Protein AF-A0AAV0ZDC7-F1 (afdb_monomer_lite)

pLDDT: mean 76.55, std 22.13, range [32.78, 96.44]

Organism: 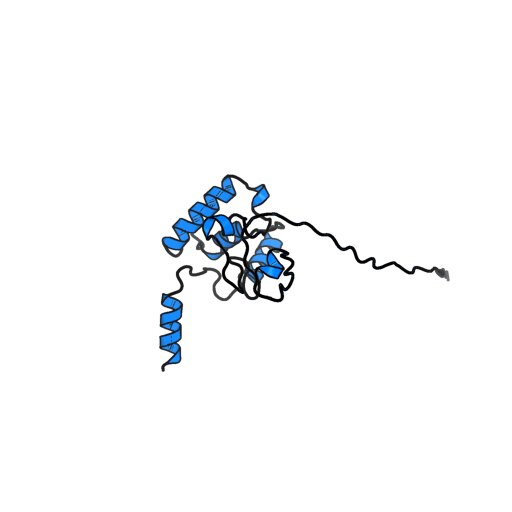Vicia faba (NCBI:txid3906)

Secondary structure (DSSP, 8-state):
-HHHHHHHHHHHT-SS--SSTTS-HHHHHHHHHHHHSS---HHHHHHHHHB-TTS-BSSHHHHHHHHHHHHHHHH-SGGGS---TTSHHHHHH-SPBTTB-TTS-SS--HHHHTT------------------------------------------

Structure (mmCIF, N/CA/C/O backbone):
data_AF-A0AAV0ZDC7-F1
#
_entry.id   AF-A0AAV0ZDC7-F1
#
loop_
_atom_site.group_PDB
_atom_site.id
_atom_site.type_symbol
_atom_site.label_atom_id
_atom_site.label_alt_id
_atom_site.label_comp_id
_atom_site.label_asym_id
_atom_site.label_entity_id
_atom_site.label_seq_id
_atom_site.pdbx_PDB_ins_code
_atom_site.Cartn_x
_atom_site.Cartn_y
_atom_site.Cartn_z
_atom_site.occupancy
_atom_site.B_iso_or_equiv
_atom_site.auth_seq_id
_atom_site.auth_comp_id
_atom_site.auth_asym_id
_atom_site.auth_atom_id
_atom_site.pdbx_PDB_model_num
ATOM 1 N N . MET A 1 1 ? -10.002 -2.080 -29.843 1.00 62.56 1 MET A N 1
ATOM 2 C CA . MET A 1 1 ? -10.959 -1.263 -29.054 1.00 62.56 1 MET A CA 1
ATOM 3 C C . MET A 1 1 ? -11.396 -1.914 -27.735 1.00 62.56 1 MET A C 1
ATOM 5 O O . MET A 1 1 ? -11.655 -1.186 -26.785 1.00 62.56 1 MET A O 1
ATOM 9 N N . ASP A 1 2 ? -11.456 -3.248 -27.630 1.00 87.06 2 ASP A N 1
ATOM 10 C CA . ASP A 1 2 ? -12.049 -3.935 -26.466 1.00 87.06 2 ASP A CA 1
ATOM 11 C C . ASP A 1 2 ? -11.124 -4.020 -25.223 1.00 87.06 2 ASP A C 1
ATOM 13 O O . ASP A 1 2 ? -11.568 -3.909 -24.081 1.00 87.06 2 ASP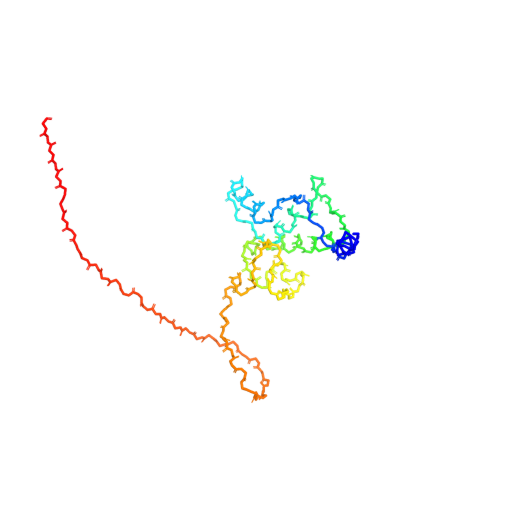 A O 1
ATOM 17 N N . LEU A 1 3 ? -9.802 -4.111 -25.425 1.00 91.38 3 LEU A N 1
ATOM 18 C CA . LEU A 1 3 ? -8.826 -4.217 -24.328 1.00 91.38 3 LEU A CA 1
ATOM 19 C C . LEU A 1 3 ? -8.695 -2.924 -23.502 1.00 91.38 3 LEU A C 1
ATOM 21 O O . LEU A 1 3 ? -8.605 -2.975 -22.277 1.00 91.38 3 LEU A O 1
ATOM 25 N N . CYS A 1 4 ? -8.738 -1.753 -24.146 1.00 92.62 4 CYS A N 1
ATOM 26 C CA . CYS A 1 4 ? -8.632 -0.463 -23.455 1.00 92.62 4 CYS A CA 1
ATOM 27 C C . CYS A 1 4 ? -9.798 -0.235 -22.483 1.00 92.62 4 CYS A C 1
ATOM 29 O O . CYS A 1 4 ? -9.584 0.219 -21.358 1.00 92.62 4 CYS A O 1
ATOM 31 N N . LYS A 1 5 ? -11.018 -0.605 -22.896 1.00 94.69 5 LYS A N 1
ATOM 32 C CA . LYS A 1 5 ? -12.226 -0.517 -22.063 1.00 94.69 5 LYS A CA 1
ATOM 33 C C . LYS A 1 5 ? -12.150 -1.477 -20.876 1.00 94.69 5 LYS A C 1
ATOM 35 O O . LYS A 1 5 ? -12.377 -1.055 -19.745 1.00 94.69 5 LYS A O 1
ATOM 40 N N . LYS A 1 6 ? -11.733 -2.729 -21.107 1.00 94.31 6 LYS A N 1
ATOM 41 C CA . LYS A 1 6 ? -11.502 -3.716 -20.036 1.00 94.31 6 LYS A CA 1
ATOM 42 C C . LYS A 1 6 ? -10.474 -3.212 -19.016 1.00 94.31 6 LYS A C 1
ATOM 44 O O . LYS A 1 6 ? -10.745 -3.220 -17.818 1.00 94.31 6 LYS A O 1
ATOM 49 N N . ASN A 1 7 ? -9.343 -2.672 -19.473 1.00 92.62 7 ASN A N 1
ATOM 50 C CA . ASN A 1 7 ? -8.319 -2.107 -18.587 1.00 92.62 7 ASN A CA 1
ATOM 51 C C . ASN A 1 7 ? -8.824 -0.885 -17.807 1.00 92.62 7 ASN A C 1
ATOM 53 O O . ASN A 1 7 ? -8.443 -0.684 -16.656 1.00 92.62 7 ASN A O 1
ATOM 57 N N . GLN A 1 8 ? -9.685 -0.058 -18.403 1.00 92.38 8 GLN A N 1
ATOM 58 C CA . GLN A 1 8 ? -10.333 1.048 -17.696 1.00 92.38 8 GLN A CA 1
ATOM 59 C C . GLN A 1 8 ? -11.277 0.536 -16.601 1.00 92.38 8 GLN A C 1
ATOM 61 O O . GLN A 1 8 ? -11.180 0.984 -15.464 1.00 92.38 8 GLN A O 1
ATOM 66 N N . GLN A 1 9 ? -12.114 -0.459 -16.900 1.00 94.19 9 GLN A N 1
ATOM 67 C CA . GLN A 1 9 ? -13.000 -1.080 -15.911 1.00 94.19 9 GLN A CA 1
ATOM 68 C C . GLN A 1 9 ? -12.222 -1.740 -14.762 1.00 94.19 9 GLN A C 1
ATOM 70 O O . GLN A 1 9 ? -12.619 -1.612 -13.608 1.00 94.19 9 GLN A O 1
ATOM 75 N N . ILE A 1 10 ? -11.102 -2.412 -15.051 1.00 91.50 10 ILE A N 1
ATOM 76 C CA . ILE A 1 10 ? -10.229 -3.003 -14.023 1.00 91.50 10 ILE A CA 1
ATOM 77 C C . ILE A 1 10 ? -9.607 -1.909 -13.150 1.00 91.50 10 ILE A C 1
ATOM 79 O O . ILE A 1 10 ? -9.636 -2.025 -11.926 1.00 91.50 10 ILE A O 1
ATOM 83 N N . ARG A 1 11 ? -9.105 -0.823 -13.755 1.00 87.88 11 ARG A N 1
ATOM 84 C CA . ARG A 1 11 ? -8.570 0.328 -13.007 1.00 87.88 11 ARG A CA 1
ATOM 85 C C . ARG A 1 11 ? -9.625 0.969 -12.110 1.00 87.88 11 ARG A C 1
ATOM 87 O O . ARG A 1 11 ? -9.323 1.267 -10.964 1.00 87.88 11 ARG A O 1
ATOM 94 N N . ASN A 1 12 ? -10.866 1.093 -12.575 1.00 88.88 12 ASN A N 1
ATOM 95 C CA . ASN A 1 12 ? -11.962 1.641 -11.769 1.00 88.88 12 ASN A CA 1
ATOM 96 C C . ASN A 1 12 ? -12.305 0.766 -10.549 1.00 88.88 12 ASN A C 1
ATOM 98 O O . ASN A 1 12 ? -12.833 1.269 -9.563 1.00 88.88 12 ASN A O 1
ATOM 102 N N . LYS A 1 13 ? -11.992 -0.537 -10.591 1.00 90.00 13 LYS A N 1
ATOM 103 C CA . LYS A 1 13 ? -12.149 -1.457 -9.450 1.00 90.00 13 LYS A CA 1
ATOM 104 C C . LYS A 1 13 ? -10.977 -1.392 -8.466 1.00 90.00 13 LYS A C 1
ATOM 106 O O . LYS A 1 13 ? -11.054 -1.988 -7.391 1.00 90.00 13 LYS A O 1
ATOM 111 N N . GLN A 1 14 ? -9.884 -0.705 -8.805 1.00 86.81 14 GLN A N 1
ATOM 112 C CA . GLN A 1 14 ? -8.740 -0.564 -7.915 1.00 86.81 14 GLN A CA 1
ATOM 113 C C . GLN A 1 14 ? -9.066 0.439 -6.803 1.00 86.81 14 GLN A C 1
ATOM 115 O O . GLN A 1 14 ? -8.981 1.648 -6.976 1.00 86.81 14 GLN A O 1
ATOM 120 N N . VAL A 1 15 ? -9.422 -0.092 -5.633 1.00 87.69 15 VAL A N 1
ATOM 121 C CA . VAL A 1 15 ? -9.809 0.710 -4.461 1.00 87.69 15 VAL A CA 1
ATOM 122 C C . VAL A 1 15 ? -8.630 1.489 -3.872 1.00 87.69 15 VAL A C 1
ATOM 124 O O . VAL A 1 15 ? -8.812 2.587 -3.359 1.00 87.69 15 VAL A O 1
ATOM 127 N N . PHE A 1 16 ? -7.418 0.939 -3.949 1.00 87.31 16 PHE A N 1
ATOM 128 C CA . PHE A 1 16 ? -6.215 1.536 -3.370 1.00 87.31 16 PHE A CA 1
ATOM 129 C C . PHE A 1 16 ? -5.217 1.861 -4.482 1.00 87.31 16 PHE A C 1
ATOM 131 O O . PHE A 1 16 ? -4.489 0.990 -4.972 1.00 87.31 16 PHE A O 1
ATOM 138 N N . SER A 1 17 ? -5.237 3.113 -4.928 1.00 85.81 17 SER A N 1
ATOM 139 C CA . SER A 1 17 ? -4.289 3.634 -5.914 1.00 85.81 17 SER A CA 1
ATOM 140 C C . SER A 1 17 ? -2.980 4.015 -5.230 1.00 85.81 17 SER A C 1
ATOM 142 O O . SER A 1 17 ? -2.997 4.653 -4.179 1.00 85.81 17 SER A O 1
ATOM 144 N N . HIS A 1 18 ? -1.846 3.651 -5.829 1.00 88.00 18 HIS A N 1
ATOM 145 C CA . HIS A 1 18 ? -0.526 4.019 -5.317 1.00 88.00 18 HIS A CA 1
ATOM 146 C C . HIS A 1 18 ? -0.035 5.345 -5.919 1.00 88.00 18 HIS A C 1
ATOM 148 O O . HIS A 1 18 ? -0.354 5.680 -7.060 1.00 88.00 18 HIS A O 1
ATOM 154 N N . THR A 1 19 ? 0.793 6.082 -5.178 1.00 91.06 19 THR A N 1
ATOM 155 C CA . THR A 1 19 ? 1.356 7.392 -5.560 1.00 91.06 19 THR A CA 1
ATOM 156 C C . THR A 1 19 ? 2.797 7.313 -6.073 1.00 91.06 19 THR A C 1
ATOM 158 O O . THR A 1 19 ? 3.350 8.315 -6.519 1.00 91.06 19 THR A O 1
ATOM 161 N N . CYS A 1 20 ? 3.416 6.126 -6.090 1.00 89.38 20 CYS A N 1
ATOM 162 C CA . CYS A 1 20 ? 4.806 5.923 -6.538 1.00 89.38 20 CYS A CA 1
ATOM 163 C C . CYS A 1 20 ? 5.030 6.038 -8.065 1.00 89.38 20 CYS A C 1
ATOM 165 O O . CYS A 1 20 ? 6.131 5.761 -8.549 1.00 89.38 20 CYS A O 1
ATOM 167 N N . GLY A 1 21 ? 4.008 6.411 -8.842 1.00 88.94 21 GLY A N 1
ATOM 168 C CA . GLY A 1 21 ? 4.088 6.495 -10.301 1.00 88.94 21 GLY A CA 1
ATOM 169 C C . GLY A 1 21 ? 4.408 5.142 -10.945 1.00 88.94 21 GLY A C 1
ATOM 170 O O . GLY A 1 21 ? 3.823 4.120 -10.586 1.00 88.94 21 GLY A O 1
ATOM 171 N N . ALA A 1 22 ? 5.350 5.130 -11.890 1.00 89.25 22 ALA A N 1
ATOM 172 C CA . ALA A 1 22 ? 5.800 3.913 -12.574 1.00 89.25 22 ALA A CA 1
ATOM 173 C C . ALA A 1 22 ? 6.792 3.063 -11.752 1.00 89.25 22 ALA A C 1
ATOM 175 O O . ALA A 1 22 ? 7.171 1.972 -12.178 1.00 89.25 22 ALA A O 1
ATOM 176 N N . LYS A 1 23 ? 7.241 3.539 -10.581 1.00 91.69 23 LYS A N 1
ATOM 177 C CA . LYS A 1 23 ? 8.181 2.786 -9.740 1.00 91.69 23 LYS A CA 1
ATOM 178 C C . LYS A 1 23 ? 7.456 1.687 -8.964 1.00 91.69 23 LYS A C 1
ATOM 180 O O . LYS A 1 23 ? 6.395 1.909 -8.383 1.00 91.69 23 LYS A O 1
ATOM 185 N N . SER A 1 24 ? 8.076 0.511 -8.885 1.00 91.00 24 SER A N 1
ATOM 186 C CA . SER A 1 24 ? 7.595 -0.573 -8.026 1.00 91.00 24 SER A CA 1
ATOM 187 C C . SER A 1 24 ? 7.815 -0.252 -6.544 1.00 91.00 24 SER A C 1
ATOM 189 O O . SER A 1 24 ? 8.763 0.445 -6.175 1.00 91.00 24 SER A O 1
ATOM 191 N N . LEU A 1 25 ? 6.978 -0.826 -5.674 1.00 91.62 25 LEU A N 1
ATOM 192 C CA . LEU A 1 25 ? 7.152 -0.704 -4.221 1.00 91.62 25 LEU A CA 1
ATOM 193 C C . LEU A 1 25 ? 8.491 -1.272 -3.749 1.00 91.62 25 LEU A C 1
ATOM 195 O O . LEU A 1 25 ? 9.094 -0.713 -2.845 1.00 91.62 25 LEU A O 1
ATOM 199 N N . THR A 1 26 ? 8.980 -2.351 -4.365 1.00 90.88 26 THR A N 1
ATOM 200 C CA . THR A 1 26 ? 10.284 -2.949 -4.040 1.00 90.88 26 THR A CA 1
ATOM 201 C C . THR A 1 26 ? 11.418 -1.965 -4.301 1.00 90.88 26 THR A C 1
ATOM 203 O O . THR A 1 26 ? 12.259 -1.753 -3.431 1.00 90.88 26 THR A O 1
ATOM 206 N N . ARG A 1 27 ? 11.400 -1.298 -5.464 1.00 93.38 27 ARG A N 1
ATOM 207 C CA . ARG A 1 27 ? 12.393 -0.275 -5.799 1.00 93.38 27 ARG A CA 1
ATOM 208 C C . ARG A 1 27 ? 12.287 0.921 -4.860 1.00 93.38 27 ARG A C 1
ATOM 210 O O . ARG A 1 27 ? 13.296 1.345 -4.310 1.00 93.38 27 ARG A O 1
ATOM 217 N N . ARG A 1 28 ? 11.070 1.421 -4.622 1.00 93.38 28 ARG A N 1
ATOM 218 C CA . ARG A 1 28 ? 10.855 2.531 -3.686 1.00 93.38 28 ARG A CA 1
ATOM 219 C C . ARG A 1 28 ? 11.325 2.175 -2.272 1.00 93.38 28 ARG A C 1
ATOM 221 O O . ARG A 1 28 ? 11.900 3.026 -1.607 1.00 93.38 28 ARG A O 1
ATOM 228 N N . ARG A 1 29 ? 11.137 0.921 -1.836 1.00 92.62 29 ARG A N 1
ATOM 229 C CA . ARG A 1 29 ? 11.642 0.412 -0.550 1.00 92.62 29 ARG A CA 1
ATOM 230 C C . ARG A 1 29 ? 13.147 0.526 -0.464 1.00 92.62 29 ARG A C 1
ATOM 232 O O . ARG A 1 29 ? 13.660 1.024 0.526 1.00 92.62 29 ARG A O 1
ATOM 239 N N . HIS A 1 30 ? 13.820 0.035 -1.495 1.00 92.94 30 HIS A N 1
ATOM 240 C CA . HIS A 1 30 ? 15.268 0.008 -1.555 1.00 92.94 30 HIS A CA 1
ATOM 241 C C . HIS A 1 30 ? 15.854 1.423 -1.531 1.00 92.94 30 HIS A C 1
ATOM 243 O O . HIS A 1 30 ? 16.748 1.681 -0.734 1.00 92.94 30 HIS A O 1
ATOM 249 N N . GLU A 1 31 ? 15.279 2.347 -2.310 1.00 95.00 31 GLU A N 1
ATOM 250 C CA . GLU A 1 31 ? 15.649 3.771 -2.292 1.00 95.00 31 GLU A CA 1
ATOM 251 C C . GLU A 1 31 ? 15.527 4.356 -0.868 1.00 95.00 31 GLU A C 1
ATOM 253 O O . GLU A 1 31 ? 16.482 4.935 -0.366 1.00 95.00 31 GLU A O 1
ATOM 258 N N . ILE A 1 32 ? 14.417 4.106 -0.159 1.00 93.69 32 ILE A N 1
ATOM 259 C CA . ILE A 1 32 ? 14.228 4.599 1.222 1.00 93.69 32 ILE A CA 1
ATOM 260 C C . ILE A 1 32 ? 15.230 3.985 2.197 1.00 93.69 32 ILE A C 1
ATOM 262 O O . ILE A 1 32 ? 15.734 4.684 3.073 1.00 93.69 32 ILE A O 1
ATOM 266 N N . ILE A 1 33 ? 15.508 2.685 2.080 1.00 93.62 33 ILE A N 1
ATOM 267 C CA . ILE A 1 33 ? 16.471 2.009 2.959 1.00 93.62 33 ILE A CA 1
ATOM 268 C C . ILE A 1 33 ? 17.867 2.608 2.771 1.00 93.62 33 ILE A C 1
ATOM 270 O O . ILE A 1 33 ? 18.552 2.822 3.763 1.00 93.62 33 ILE A O 1
ATOM 274 N N . ILE A 1 34 ? 18.266 2.913 1.533 1.00 96.44 34 ILE A N 1
ATOM 275 C CA . ILE A 1 34 ? 19.543 3.579 1.248 1.00 96.44 34 ILE A CA 1
ATOM 276 C C . ILE A 1 34 ? 19.550 5.005 1.813 1.00 96.44 34 ILE A C 1
ATOM 278 O O . ILE A 1 34 ? 20.503 5.387 2.481 1.00 96.44 34 ILE A O 1
ATOM 282 N N . GLU A 1 35 ? 18.489 5.780 1.576 1.00 95.06 35 GLU A N 1
ATOM 283 C CA . GLU A 1 35 ? 18.394 7.183 2.007 1.00 95.06 35 GLU A CA 1
ATOM 284 C C . GLU A 1 35 ? 18.367 7.337 3.536 1.00 95.06 35 GLU A C 1
ATOM 286 O O . GLU A 1 35 ? 18.926 8.284 4.081 1.00 95.06 35 GLU A O 1
ATOM 291 N N . THR A 1 36 ? 17.694 6.424 4.240 1.00 92.19 36 THR A N 1
ATOM 292 C CA . THR A 1 36 ? 17.440 6.544 5.687 1.00 92.19 36 THR A CA 1
ATOM 293 C C . THR A 1 36 ? 18.291 5.614 6.543 1.00 92.19 36 THR A C 1
ATOM 295 O O . THR A 1 36 ? 18.255 5.729 7.771 1.00 92.19 36 THR A O 1
ATOM 298 N N . SER A 1 37 ? 19.007 4.668 5.927 1.00 92.25 37 SER A N 1
ATOM 299 C CA . SER A 1 37 ? 19.719 3.565 6.591 1.00 92.25 37 SER A CA 1
ATOM 300 C C . SER A 1 37 ? 18.846 2.769 7.574 1.00 92.25 37 SER A C 1
ATOM 302 O O . SER A 1 37 ? 19.349 2.159 8.518 1.00 92.25 37 SER A O 1
ATOM 304 N N . LYS A 1 38 ? 17.519 2.780 7.381 1.00 88.94 38 LYS A N 1
ATOM 305 C CA . LYS A 1 38 ? 16.536 2.139 8.265 1.00 88.94 38 LYS A CA 1
ATOM 306 C C . LYS A 1 38 ? 15.678 1.153 7.490 1.00 88.94 38 LYS A C 1
ATOM 308 O O . LYS A 1 38 ? 15.205 1.431 6.389 1.00 88.94 38 LYS A O 1
ATOM 313 N N . THR A 1 39 ? 15.432 -0.005 8.095 1.00 87.94 39 THR A N 1
ATOM 314 C CA . THR A 1 39 ? 14.508 -0.995 7.543 1.00 87.94 39 THR A CA 1
ATOM 315 C C . THR A 1 39 ? 13.072 -0.517 7.719 1.00 87.94 39 THR A C 1
ATOM 317 O O . THR A 1 39 ? 12.630 -0.233 8.832 1.00 87.94 39 THR A O 1
ATOM 320 N N . ILE A 1 40 ? 12.332 -0.451 6.609 1.00 89.12 40 ILE A N 1
ATOM 321 C CA . ILE A 1 40 ? 10.920 -0.069 6.626 1.00 89.12 40 ILE A CA 1
ATOM 322 C C . ILE A 1 40 ? 9.996 -1.278 6.478 1.00 89.12 40 ILE A C 1
ATOM 324 O O . ILE A 1 40 ? 10.077 -2.055 5.514 1.00 89.12 40 ILE A O 1
ATOM 328 N N . GLY A 1 41 ? 9.075 -1.413 7.426 1.00 90.38 41 GLY A N 1
ATOM 329 C CA . GLY A 1 41 ? 8.094 -2.490 7.428 1.00 90.38 41 GLY A CA 1
ATOM 330 C C . GLY A 1 41 ? 6.933 -2.275 6.466 1.00 90.38 41 GLY A C 1
ATOM 331 O O . GLY A 1 41 ? 6.928 -1.362 5.633 1.00 90.38 41 GLY A O 1
ATOM 332 N N . ARG A 1 42 ? 5.931 -3.156 6.540 1.00 92.06 42 ARG A N 1
ATOM 333 C CA . ARG A 1 42 ? 4.777 -3.125 5.623 1.00 92.06 42 ARG A CA 1
ATOM 334 C C . ARG A 1 42 ? 3.848 -1.940 5.884 1.00 92.06 42 ARG A C 1
ATOM 336 O O . ARG A 1 42 ? 3.402 -1.323 4.922 1.00 92.06 42 ARG A O 1
ATOM 343 N N . GLY A 1 43 ? 3.621 -1.583 7.151 1.00 92.44 43 GLY A N 1
ATOM 344 C CA .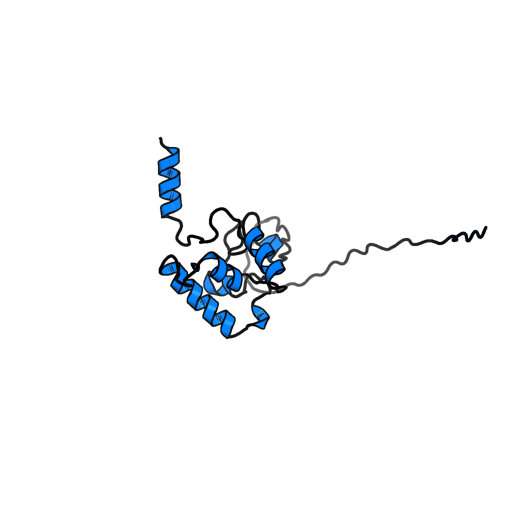 GLY A 1 43 ? 2.796 -0.427 7.527 1.00 92.44 43 GLY A CA 1
ATOM 345 C C . GLY A 1 43 ? 3.410 0.901 7.075 1.00 92.44 43 GLY A C 1
ATOM 346 O O . GLY A 1 43 ? 2.765 1.687 6.394 1.00 92.44 43 GLY A O 1
ATOM 347 N N . GLN A 1 44 ? 4.702 1.110 7.336 1.00 92.38 44 GLN A N 1
ATOM 348 C CA . GLN A 1 44 ? 5.414 2.308 6.866 1.00 92.38 44 GLN A CA 1
ATOM 349 C C . GLN A 1 44 ? 5.419 2.403 5.335 1.00 92.38 44 GLN A C 1
ATOM 351 O O . GLN A 1 44 ? 5.174 3.468 4.770 1.00 92.38 44 GLN A O 1
ATOM 356 N N . MET A 1 45 ? 5.637 1.274 4.652 1.00 93.50 45 MET A N 1
ATOM 357 C CA . MET A 1 45 ? 5.565 1.225 3.193 1.00 93.50 45 MET A CA 1
ATOM 358 C C . MET A 1 45 ? 4.170 1.579 2.661 1.00 93.50 45 MET A C 1
ATOM 360 O O . MET A 1 45 ? 4.065 2.212 1.611 1.00 93.50 45 MET A O 1
ATOM 364 N N . TRP A 1 46 ? 3.097 1.200 3.362 1.00 93.00 46 TRP A N 1
ATOM 365 C CA . TRP A 1 46 ? 1.745 1.599 2.975 1.00 93.00 46 TRP A CA 1
ATOM 366 C C . TRP A 1 46 ? 1.613 3.121 2.904 1.00 93.00 46 TRP A C 1
ATOM 368 O O . TRP A 1 46 ? 1.164 3.638 1.880 1.00 93.00 46 TRP A O 1
ATOM 378 N N . ASN A 1 47 ? 2.072 3.828 3.937 1.00 92.12 47 ASN A N 1
ATOM 379 C CA . ASN A 1 47 ? 1.992 5.286 4.011 1.00 92.12 47 ASN A CA 1
ATOM 380 C C . ASN A 1 47 ? 2.784 5.959 2.893 1.00 92.12 47 ASN A C 1
ATOM 382 O O . ASN A 1 47 ? 2.252 6.812 2.189 1.00 92.12 47 ASN A O 1
ATOM 386 N N . VAL A 1 48 ? 4.019 5.504 2.665 1.00 92.56 48 VAL A N 1
ATOM 387 C CA . VAL A 1 48 ? 4.869 5.970 1.558 1.00 92.56 48 VAL A CA 1
ATOM 388 C C . VAL A 1 48 ? 4.168 5.825 0.206 1.00 92.56 48 VAL A C 1
A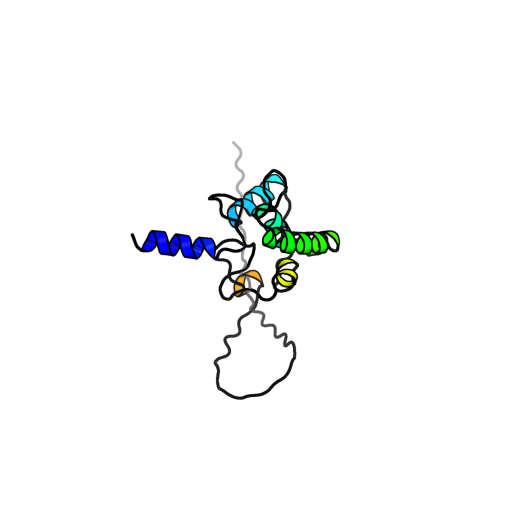TOM 390 O O . VAL A 1 48 ? 4.337 6.665 -0.675 1.00 92.56 48 VAL A O 1
ATOM 393 N N . ALA A 1 49 ? 3.422 4.737 0.023 1.00 92.69 49 ALA A N 1
ATOM 394 C CA . ALA A 1 49 ? 2.818 4.392 -1.252 1.00 92.69 49 ALA A CA 1
ATOM 395 C C . ALA A 1 49 ? 1.439 5.012 -1.495 1.00 92.69 49 ALA A C 1
ATOM 397 O O . ALA A 1 49 ? 0.992 4.994 -2.639 1.00 92.69 49 ALA A O 1
ATOM 398 N N . HIS A 1 50 ? 0.752 5.500 -0.461 1.00 92.44 50 HIS A N 1
ATOM 399 C CA . HIS A 1 50 ? -0.639 5.965 -0.569 1.00 92.44 50 HIS A CA 1
ATOM 400 C C . HIS A 1 50 ? -0.849 7.408 -0.100 1.00 92.44 50 HIS A C 1
ATOM 402 O O . HIS A 1 50 ? -1.927 7.962 -0.335 1.00 92.44 50 HIS A O 1
ATOM 408 N N . LYS A 1 51 ? 0.171 8.033 0.502 1.00 93.25 51 LYS A N 1
ATOM 409 C CA . LYS A 1 51 ? 0.215 9.479 0.734 1.00 93.25 51 LYS A CA 1
ATOM 410 C C . LYS A 1 51 ? 0.842 10.188 -0.470 1.00 93.25 51 LYS A C 1
ATOM 412 O O . LYS A 1 51 ? 1.726 9.660 -1.155 1.00 93.25 51 LYS A O 1
ATOM 417 N N . LYS A 1 52 ? 0.336 11.379 -0.766 1.00 92.19 52 LYS A N 1
ATOM 418 C CA . LYS A 1 52 ? 0.922 12.321 -1.724 1.00 92.19 52 LYS A CA 1
ATOM 419 C C . LYS A 1 52 ? 2.049 13.115 -1.048 1.00 92.19 52 LYS A C 1
ATOM 421 O O . LYS A 1 52 ? 2.338 12.931 0.130 1.00 92.19 52 LYS A O 1
ATOM 426 N N . LYS A 1 53 ? 2.689 14.014 -1.803 1.00 89.31 53 LYS A N 1
ATOM 427 C CA . LYS A 1 53 ? 3.743 14.905 -1.283 1.00 89.31 53 LYS A CA 1
ATOM 428 C C . LYS A 1 53 ? 3.237 15.894 -0.228 1.00 89.31 53 LYS A C 1
ATOM 430 O O . LYS A 1 53 ? 4.019 16.308 0.609 1.00 89.31 53 LYS A O 1
ATOM 435 N N . ASP A 1 54 ? 1.957 16.252 -0.283 1.00 92.62 54 ASP A N 1
ATOM 436 C CA . ASP A 1 54 ? 1.264 17.091 0.704 1.00 92.62 54 ASP A CA 1
ATOM 437 C C . ASP A 1 54 ? 0.733 16.277 1.902 1.00 92.62 54 ASP A C 1
ATOM 439 O O . ASP A 1 54 ? -0.108 16.759 2.651 1.00 92.62 54 ASP A O 1
ATOM 443 N N . GLU A 1 55 ? 1.163 15.017 2.034 1.00 91.31 55 GLU A N 1
ATOM 444 C CA . GLU A 1 55 ? 0.736 14.051 3.055 1.00 91.31 55 GLU A CA 1
ATOM 445 C C . GLU A 1 55 ? -0.752 13.665 3.023 1.00 91.31 55 GLU A C 1
ATOM 447 O O . GLU A 1 55 ? -1.199 12.831 3.816 1.00 91.31 55 GLU A O 1
ATOM 452 N N . SER A 1 56 ? -1.516 14.173 2.052 1.00 93.50 56 SER A N 1
ATOM 453 C CA . SER A 1 56 ? -2.910 13.788 1.853 1.00 93.50 56 SER A CA 1
ATOM 454 C C . SER A 1 56 ? -3.026 12.402 1.214 1.00 93.50 56 SER A C 1
ATOM 456 O O . SER A 1 56 ? -2.186 11.967 0.417 1.00 93.50 56 SER A O 1
ATOM 458 N N . TYR A 1 57 ? -4.110 11.694 1.530 1.00 94.12 57 TYR A N 1
ATOM 459 C CA . TYR A 1 57 ? -4.440 10.432 0.876 1.00 94.12 57 TYR A CA 1
ATOM 460 C C . TYR A 1 57 ? -5.125 10.665 -0.472 1.00 94.12 57 TYR A C 1
ATOM 462 O O . TYR A 1 57 ? -5.842 11.643 -0.686 1.00 94.12 57 TYR A O 1
ATOM 470 N N . VAL A 1 58 ? -4.921 9.732 -1.402 1.00 88.25 58 VAL A N 1
ATOM 471 C CA . VAL A 1 58 ? -5.544 9.786 -2.736 1.00 88.25 58 VAL A CA 1
ATOM 472 C C . VAL A 1 58 ? -7.056 9.571 -2.713 1.00 88.25 58 VAL A C 1
ATOM 474 O O . VAL A 1 58 ? -7.745 10.053 -3.607 1.00 88.25 58 VAL A O 1
ATOM 477 N N . ASN A 1 59 ? -7.566 8.836 -1.725 1.00 91.69 59 ASN A N 1
ATOM 478 C CA . ASN A 1 59 ? -8.988 8.583 -1.541 1.00 91.69 59 ASN A CA 1
ATOM 479 C C . ASN A 1 59 ? -9.313 8.290 -0.068 1.00 91.69 59 ASN A C 1
ATOM 481 O O . ASN A 1 59 ? -8.427 8.007 0.741 1.00 91.69 59 ASN A O 1
ATOM 485 N N . GLU A 1 60 ? -10.601 8.350 0.262 1.00 93.44 60 GLU A N 1
ATOM 486 C CA . GLU A 1 60 ? -11.101 8.194 1.631 1.00 93.44 60 GLU A CA 1
ATOM 487 C C . GLU A 1 60 ? -10.861 6.789 2.201 1.00 93.44 60 GLU A C 1
ATOM 489 O O . GLU A 1 60 ? -10.442 6.648 3.344 1.00 93.44 60 GLU A O 1
ATOM 494 N N . LYS A 1 61 ? -11.005 5.735 1.389 1.00 93.38 61 LYS A N 1
ATOM 495 C CA . LYS A 1 61 ? -10.733 4.359 1.842 1.00 93.38 61 LYS A CA 1
ATOM 496 C C . LYS A 1 61 ? -9.257 4.133 2.179 1.00 93.38 61 LYS A C 1
ATOM 498 O O . LYS A 1 61 ? -8.938 3.424 3.127 1.00 93.38 61 LYS A O 1
ATOM 503 N N . ALA A 1 62 ? -8.338 4.717 1.412 1.00 92.94 62 ALA A N 1
ATOM 504 C CA . ALA A 1 62 ? -6.910 4.672 1.711 1.00 92.94 62 ALA A CA 1
ATOM 505 C C . ALA A 1 62 ? -6.592 5.463 2.982 1.00 92.94 62 ALA A C 1
ATOM 507 O O . ALA A 1 62 ? -5.751 5.009 3.756 1.00 92.94 62 ALA A O 1
ATOM 508 N N . LYS A 1 63 ? -7.290 6.588 3.206 1.00 94.88 63 LYS A N 1
ATOM 509 C CA . LYS A 1 63 ? -7.205 7.367 4.445 1.00 94.88 63 LYS A CA 1
ATOM 510 C C . LYS A 1 63 ? -7.623 6.537 5.652 1.00 94.88 63 LYS A C 1
ATOM 512 O O . LYS A 1 63 ? -6.812 6.370 6.551 1.00 94.88 63 LYS A O 1
ATOM 517 N N . GLU A 1 64 ? -8.812 5.939 5.624 1.00 95.88 64 GLU A N 1
ATOM 518 C CA . GLU A 1 64 ? -9.330 5.119 6.729 1.00 95.88 64 GLU A CA 1
ATOM 519 C C . GLU A 1 64 ? -8.347 4.000 7.120 1.00 95.88 64 GLU A C 1
ATOM 521 O O . GLU A 1 64 ? -8.022 3.802 8.291 1.00 95.88 64 GLU A O 1
ATOM 526 N N . MET A 1 65 ? -7.825 3.271 6.130 1.00 94.94 65 MET A N 1
ATOM 527 C CA . MET A 1 65 ? -6.879 2.181 6.386 1.00 94.94 65 MET A CA 1
ATOM 528 C C . MET A 1 65 ? -5.513 2.699 6.842 1.00 94.94 65 MET A C 1
ATOM 530 O O . MET A 1 65 ? -4.888 2.099 7.714 1.00 94.94 65 MET A O 1
ATOM 534 N N . GLY A 1 66 ? -5.054 3.815 6.275 1.00 94.38 66 GLY A N 1
ATOM 535 C CA . GLY A 1 66 ? -3.811 4.469 6.665 1.00 94.38 66 GLY A CA 1
ATOM 536 C C . GLY A 1 66 ? -3.844 5.005 8.098 1.00 94.38 66 GLY A C 1
ATOM 537 O O . GLY A 1 66 ? -2.885 4.810 8.832 1.00 94.38 66 GLY A O 1
ATOM 538 N N . GLU A 1 67 ? -4.965 5.571 8.545 1.00 95.44 67 GLU A N 1
ATOM 539 C CA . GLU A 1 67 ? -5.155 6.035 9.928 1.00 95.44 67 GLU A CA 1
ATOM 540 C C . GLU A 1 67 ? -5.134 4.878 10.936 1.00 95.44 67 GLU A C 1
ATOM 542 O O . GLU A 1 67 ? -4.529 4.989 12.007 1.00 95.44 67 GLU A O 1
ATOM 547 N N . LYS A 1 68 ? -5.716 3.723 10.580 1.00 95.62 68 LYS A N 1
ATOM 548 C CA . LYS A 1 68 ? -5.602 2.501 11.395 1.00 95.62 68 LYS A CA 1
ATOM 549 C C . LYS A 1 68 ? -4.148 2.033 11.486 1.00 95.62 68 LYS A C 1
ATOM 551 O O . LYS A 1 68 ? -3.681 1.687 12.569 1.00 95.62 68 LYS A O 1
ATOM 556 N N . ILE A 1 69 ? -3.415 2.050 10.371 1.00 94.38 69 ILE A N 1
ATOM 557 C CA . ILE A 1 69 ? -1.985 1.700 10.339 1.00 94.38 69 ILE A CA 1
ATOM 558 C C . ILE A 1 69 ? -1.163 2.666 11.193 1.00 94.38 69 ILE A C 1
ATOM 560 O O . ILE A 1 69 ? -0.368 2.204 12.008 1.00 94.38 69 ILE A O 1
ATOM 564 N N . ASP A 1 70 ? -1.374 3.973 11.038 1.00 93.19 70 ASP A N 1
ATOM 565 C CA . ASP A 1 70 ? -0.690 5.020 11.804 1.00 93.19 70 ASP A CA 1
ATOM 566 C C . ASP A 1 70 ? -0.941 4.835 13.310 1.00 93.19 70 ASP A C 1
ATOM 568 O O . ASP A 1 70 ? -0.002 4.865 14.108 1.00 93.19 70 ASP A O 1
ATOM 572 N N . SER A 1 71 ? -2.178 4.511 13.698 1.00 93.62 71 SER A N 1
ATOM 573 C CA . SER A 1 71 ? -2.533 4.197 15.088 1.00 93.62 71 SER A CA 1
ATOM 574 C C . SER A 1 71 ? -1.729 3.014 15.644 1.00 93.62 71 SER A C 1
ATOM 576 O O . SER A 1 71 ? -1.168 3.105 16.737 1.00 93.62 71 SER A O 1
ATOM 578 N N . TYR A 1 72 ? -1.605 1.918 14.888 1.00 91.81 72 TYR A N 1
ATOM 579 C CA . TYR A 1 72 ? -0.796 0.765 15.303 1.00 91.81 72 TYR A CA 1
ATOM 580 C C . TYR A 1 72 ? 0.710 1.060 15.332 1.00 91.81 72 TYR A C 1
ATOM 582 O O . TYR A 1 72 ? 1.407 0.574 16.225 1.00 91.81 72 TYR A O 1
ATOM 590 N N . LEU A 1 73 ? 1.221 1.840 14.374 1.00 90.19 73 LEU A N 1
ATOM 591 C CA . LEU A 1 73 ? 2.632 2.236 14.329 1.00 90.19 73 LEU A CA 1
ATOM 592 C C . LEU A 1 73 ? 3.015 3.074 15.553 1.00 90.19 73 LEU A C 1
ATOM 594 O O . LEU A 1 73 ? 4.071 2.839 16.140 1.00 90.19 73 LEU A O 1
ATOM 598 N N . ASN A 1 74 ? 2.137 3.991 15.965 1.00 88.88 74 ASN A N 1
ATOM 599 C CA . ASN A 1 74 ? 2.345 4.839 17.138 1.00 88.88 74 ASN A CA 1
ATOM 600 C C . ASN A 1 74 ? 2.314 4.042 18.449 1.00 88.88 74 ASN A C 1
ATOM 602 O O . ASN A 1 74 ? 3.060 4.349 19.374 1.00 88.88 74 ASN A O 1
ATOM 606 N N . GLN A 1 75 ? 1.488 2.995 18.527 1.00 85.94 75 GLN A N 1
ATOM 607 C CA . GLN A 1 75 ? 1.417 2.129 19.707 1.00 85.94 75 GLN A CA 1
ATOM 608 C C . GLN A 1 75 ? 2.612 1.174 19.828 1.00 85.94 75 GLN A C 1
ATOM 610 O O . GLN A 1 75 ? 2.982 0.800 20.940 1.00 85.94 75 GLN A O 1
ATOM 615 N N . ASN A 1 76 ? 3.204 0.732 18.712 1.00 74.50 76 ASN A N 1
ATOM 616 C CA . ASN A 1 76 ? 4.261 -0.279 18.745 1.00 74.50 76 ASN A CA 1
ATOM 617 C C . ASN A 1 76 ? 5.309 -0.086 17.638 1.00 74.50 76 ASN A C 1
ATOM 619 O O . ASN A 1 76 ? 5.354 -0.816 16.644 1.00 74.50 76 ASN A O 1
ATOM 623 N N . LEU A 1 77 ? 6.204 0.884 17.847 1.00 68.69 77 LEU A N 1
ATOM 624 C CA . LEU A 1 77 ? 7.252 1.229 16.884 1.00 68.69 77 LEU A CA 1
ATOM 625 C C . LEU A 1 77 ? 8.238 0.072 16.630 1.00 68.69 77 LEU A C 1
ATOM 627 O O . LEU A 1 77 ? 8.692 -0.108 15.500 1.00 68.69 77 LEU A O 1
ATOM 631 N N . LYS A 1 78 ? 8.537 -0.753 17.648 1.00 62.44 78 LYS A N 1
ATOM 632 C CA . LYS A 1 78 ? 9.464 -1.899 17.524 1.00 62.44 78 LYS A CA 1
ATOM 633 C C . LYS A 1 78 ? 8.905 -3.033 16.659 1.00 62.44 78 LYS A C 1
ATOM 635 O O . LYS A 1 78 ? 9.667 -3.642 15.917 1.00 62.44 78 LYS A O 1
ATOM 640 N N . ALA A 1 79 ? 7.596 -3.281 16.699 1.00 60.56 79 ALA A N 1
ATOM 641 C CA . ALA A 1 79 ? 6.947 -4.310 15.879 1.00 60.56 79 ALA A CA 1
ATOM 642 C C . ALA A 1 79 ? 6.670 -3.859 14.431 1.00 60.56 79 ALA A C 1
ATOM 644 O O . ALA A 1 79 ? 6.079 -4.605 13.652 1.00 60.56 79 ALA A O 1
ATOM 645 N N . SER A 1 80 ? 7.062 -2.634 14.058 1.00 68.81 80 SER A N 1
ATOM 646 C CA . SER A 1 80 ? 6.696 -2.055 12.763 1.00 68.81 80 SER A CA 1
ATOM 647 C C . SER A 1 80 ? 7.457 -2.646 11.577 1.00 68.81 80 SER A C 1
ATOM 649 O O . SER A 1 80 ? 6.889 -2.677 10.485 1.00 68.81 80 SER A O 1
ATOM 651 N N . SER A 1 81 ? 8.694 -3.121 11.778 1.00 75.44 81 SER A N 1
ATOM 652 C CA . SER A 1 81 ? 9.593 -3.567 10.700 1.00 75.44 81 SER A CA 1
ATOM 653 C C . SER A 1 81 ? 9.573 -5.074 10.434 1.00 75.44 81 SER A C 1
ATOM 655 O O . SER A 1 81 ? 9.999 -5.498 9.358 1.00 75.44 81 SER A O 1
ATOM 657 N N . GLU A 1 82 ? 9.082 -5.887 11.371 1.00 82.81 82 GLU A N 1
ATOM 658 C CA . GLU A 1 82 ? 8.983 -7.336 11.181 1.00 82.81 82 GLU A CA 1
ATOM 659 C C . GLU A 1 82 ? 7.818 -7.688 10.246 1.00 82.81 82 GLU A C 1
ATOM 661 O O . GLU A 1 82 ? 6.716 -7.153 10.359 1.00 82.81 82 GLU A O 1
ATOM 666 N N . ILE A 1 83 ? 8.070 -8.592 9.296 1.00 87.19 83 ILE A N 1
ATOM 667 C CA . ILE A 1 83 ? 7.081 -9.026 8.308 1.00 87.19 83 ILE A CA 1
ATOM 668 C C . ILE A 1 83 ? 6.473 -10.343 8.782 1.00 87.19 83 ILE A C 1
ATOM 670 O O . ILE A 1 83 ? 7.155 -11.363 8.846 1.00 87.19 83 ILE A O 1
ATOM 674 N N . SER A 1 84 ? 5.176 -10.327 9.074 1.00 88.81 84 SER A N 1
ATOM 675 C CA . SER A 1 84 ? 4.432 -11.501 9.540 1.00 88.81 84 SER A CA 1
ATOM 676 C C . SER A 1 84 ? 2.980 -11.429 9.085 1.00 88.81 84 SER A C 1
ATOM 678 O O . SER A 1 84 ? 2.450 -10.343 8.860 1.00 88.81 84 SER A O 1
ATOM 680 N N . SER A 1 85 ? 2.295 -12.571 8.993 1.00 88.19 85 SER A N 1
ATOM 681 C CA . SER A 1 85 ? 0.873 -12.609 8.632 1.00 88.19 85 SER A CA 1
ATOM 682 C C . SER A 1 85 ? -0.012 -11.799 9.587 1.00 88.19 85 SER A C 1
ATOM 684 O O . SER A 1 85 ? -1.049 -11.305 9.160 1.00 88.19 85 SER A O 1
ATOM 686 N N . ASN A 1 86 ? 0.415 -11.635 10.845 1.00 88.69 86 ASN A N 1
ATOM 687 C CA . ASN A 1 86 ? -0.313 -10.917 11.898 1.00 88.69 86 ASN A CA 1
ATOM 688 C C . ASN A 1 86 ? 0.303 -9.550 12.238 1.00 88.69 86 ASN A C 1
ATOM 690 O O . ASN A 1 86 ? 0.030 -8.992 13.305 1.00 88.69 86 ASN A O 1
ATOM 694 N N . ASP A 1 87 ? 1.163 -9.016 11.369 1.00 90.31 87 ASP A N 1
ATOM 695 C CA . ASP A 1 87 ? 1.679 -7.663 11.552 1.00 90.31 87 ASP A CA 1
ATOM 696 C C . ASP A 1 87 ? 0.586 -6.600 11.333 1.00 90.31 87 ASP A C 1
ATOM 698 O O . ASP A 1 87 ? -0.588 -6.899 11.106 1.00 90.31 87 ASP A O 1
ATOM 702 N N . ILE A 1 88 ? 0.976 -5.330 11.407 1.00 92.12 88 ILE A N 1
ATOM 703 C CA . ILE A 1 88 ? 0.067 -4.183 11.315 1.00 92.12 88 ILE A CA 1
ATOM 704 C C . ILE A 1 88 ? -0.809 -4.240 10.053 1.00 92.12 88 ILE A C 1
ATOM 706 O O . ILE A 1 88 ? -2.007 -3.969 10.120 1.00 92.12 88 ILE A O 1
ATOM 710 N N . VAL A 1 89 ? -0.243 -4.635 8.909 1.00 92.62 89 VAL A N 1
ATOM 711 C CA . VAL A 1 89 ? -1.000 -4.724 7.652 1.00 92.62 89 VAL A CA 1
ATOM 712 C C . VAL A 1 89 ? -1.962 -5.907 7.695 1.00 92.62 89 VAL A C 1
ATOM 714 O O . VAL A 1 89 ? -3.108 -5.759 7.277 1.00 92.62 89 VAL A O 1
ATOM 717 N N . GLY A 1 90 ? -1.537 -7.045 8.247 1.00 91.94 90 GLY A N 1
ATOM 718 C CA . GLY A 1 90 ? -2.415 -8.201 8.457 1.00 91.94 90 GLY A CA 1
ATOM 719 C C . GLY A 1 90 ? -3.583 -7.911 9.406 1.00 91.94 90 GLY A C 1
ATOM 720 O O . GLY A 1 90 ? -4.705 -8.330 9.147 1.00 91.94 90 GLY A O 1
ATOM 721 N N . LYS A 1 91 ? -3.362 -7.126 10.466 1.00 92.31 91 LYS A N 1
ATOM 722 C CA . LYS A 1 91 ? -4.428 -6.707 11.394 1.00 92.31 91 LYS A CA 1
ATOM 723 C C . LYS A 1 91 ? -5.435 -5.769 10.738 1.00 92.31 91 LYS A C 1
ATOM 725 O O . LYS A 1 91 ? -6.632 -5.911 10.955 1.00 92.31 91 LYS A O 1
ATOM 730 N N . VAL A 1 92 ? -4.950 -4.822 9.936 1.00 93.75 92 VAL A N 1
ATOM 731 C CA . VAL A 1 92 ? -5.798 -3.803 9.308 1.00 93.75 92 VAL A CA 1
ATOM 732 C C . VAL A 1 92 ? -6.581 -4.371 8.124 1.00 93.75 92 VAL A C 1
ATOM 734 O O . VAL A 1 92 ? -7.782 -4.143 8.029 1.00 93.75 92 VAL A O 1
ATOM 737 N N . PHE A 1 93 ? -5.937 -5.132 7.236 1.00 91.88 93 PHE A N 1
ATOM 738 C CA . PHE A 1 93 ? -6.577 -5.675 6.027 1.00 91.88 93 PHE A CA 1
ATOM 739 C C . PHE A 1 93 ? -7.130 -7.094 6.188 1.00 91.88 93 PHE A C 1
ATOM 741 O O . PHE A 1 93 ? -7.799 -7.585 5.277 1.00 91.88 93 PHE A O 1
ATOM 748 N N . GLY A 1 94 ? -6.842 -7.758 7.306 1.00 92.38 94 GLY A N 1
ATOM 749 C CA . GLY A 1 94 ? -7.163 -9.161 7.517 1.00 92.38 94 GLY A CA 1
ATOM 750 C C . GLY A 1 94 ? -6.249 -10.105 6.730 1.00 92.38 94 GLY A C 1
ATOM 751 O O . GLY A 1 94 ? -5.106 -9.791 6.386 1.00 92.38 94 GLY A O 1
ATOM 752 N N . LYS A 1 95 ? -6.777 -11.299 6.444 1.00 90.25 95 LYS A N 1
ATOM 753 C CA . LYS A 1 95 ? -6.055 -12.377 5.759 1.00 90.25 95 LYS A CA 1
ATOM 754 C C . LYS A 1 95 ? -5.534 -11.929 4.385 1.00 90.25 95 LYS A C 1
ATOM 756 O O . LYS A 1 95 ? -6.237 -11.291 3.602 1.00 90.25 95 LYS A O 1
ATOM 761 N N . GLU A 1 96 ? -4.295 -12.312 4.077 1.00 90.56 96 GLU A N 1
ATOM 762 C CA . GLU A 1 96 ? -3.680 -12.056 2.772 1.00 90.56 96 GLU A CA 1
ATOM 763 C C . GLU A 1 96 ? -4.365 -12.815 1.633 1.00 90.56 96 GLU A C 1
ATOM 765 O O . GLU A 1 96 ? -4.918 -13.904 1.812 1.00 90.56 96 GLU A O 1
ATOM 770 N N . ASN A 1 97 ? -4.272 -12.246 0.432 1.00 83.56 97 ASN A N 1
ATOM 771 C CA . ASN A 1 97 ? -4.767 -12.900 -0.772 1.00 83.56 97 ASN A CA 1
ATOM 772 C C . ASN A 1 97 ? -3.831 -14.049 -1.175 1.00 83.56 97 ASN A C 1
ATOM 774 O O . ASN A 1 97 ? -2.610 -13.978 -1.003 1.00 83.56 97 ASN A O 1
ATOM 778 N N . LEU A 1 98 ? -4.390 -15.099 -1.783 1.00 82.19 98 LEU A N 1
ATOM 779 C CA . LEU A 1 98 ? -3.579 -16.172 -2.356 1.00 82.19 98 LEU A CA 1
ATOM 780 C C . LEU A 1 98 ? -2.639 -15.604 -3.431 1.00 82.19 98 LEU A C 1
ATOM 782 O O . LEU A 1 98 ? -3.042 -14.809 -4.278 1.00 82.19 98 LEU A O 1
ATOM 786 N N . GLY A 1 99 ? -1.366 -15.997 -3.368 1.00 85.56 99 GLY A N 1
ATOM 787 C CA . GLY A 1 99 ? -0.355 -15.631 -4.362 1.00 85.56 99 GLY A CA 1
ATOM 788 C C . GLY A 1 99 ? 0.192 -14.200 -4.286 1.00 85.56 99 GLY A C 1
ATOM 789 O O . GLY A 1 99 ? 1.056 -13.864 -5.093 1.00 85.56 99 GLY A O 1
ATOM 790 N N . ARG A 1 100 ? -0.242 -13.346 -3.345 1.00 88.69 100 ARG A N 1
ATOM 791 C CA . ARG A 1 100 ? 0.331 -11.995 -3.208 1.00 88.69 100 ARG A CA 1
ATOM 792 C C . ARG A 1 100 ? 0.274 -11.457 -1.784 1.00 88.69 100 ARG A C 1
ATOM 794 O O . ARG A 1 100 ? -0.774 -11.480 -1.156 1.00 88.69 100 ARG A O 1
ATOM 801 N N . VAL A 1 101 ? 1.381 -10.869 -1.338 1.00 90.88 101 VAL A N 1
ATOM 802 C CA . VAL A 1 101 ? 1.483 -10.145 -0.063 1.00 90.88 101 VAL A CA 1
ATOM 803 C C . VAL A 1 101 ? 1.278 -8.644 -0.274 1.00 90.88 101 VAL A C 1
ATOM 805 O O . VAL A 1 101 ? 1.921 -8.027 -1.135 1.00 90.88 101 VAL A O 1
ATOM 808 N N . ARG A 1 102 ? 0.400 -8.021 0.521 1.00 91.31 102 ARG A N 1
ATOM 809 C CA . ARG A 1 102 ? 0.180 -6.565 0.490 1.00 91.31 102 ARG A CA 1
ATOM 810 C C . ARG A 1 102 ? 1.436 -5.801 0.927 1.00 91.31 102 ARG A C 1
ATOM 812 O O . ARG A 1 102 ? 2.227 -6.273 1.740 1.00 91.31 102 ARG A O 1
ATOM 819 N N . ALA A 1 103 ? 1.620 -4.603 0.365 1.00 90.94 103 ALA A N 1
ATOM 820 C CA . ALA A 1 103 ? 2.719 -3.670 0.666 1.00 90.94 103 ALA A CA 1
ATOM 821 C C . ALA A 1 103 ? 4.163 -4.206 0.466 1.00 90.94 103 ALA A C 1
ATOM 823 O O . ALA A 1 103 ? 5.127 -3.594 0.935 1.00 90.94 103 ALA A O 1
ATOM 824 N N . MET A 1 104 ? 4.343 -5.318 -0.259 1.00 89.62 104 MET A N 1
ATOM 825 C CA . MET A 1 104 ? 5.665 -5.910 -0.541 1.00 89.62 104 MET A CA 1
ATOM 826 C C . MET A 1 104 ? 6.137 -5.754 -1.992 1.00 89.62 104 MET A C 1
ATOM 828 O O . MET A 1 104 ? 7.310 -5.968 -2.282 1.00 89.62 104 MET A O 1
ATOM 832 N N . GLY A 1 105 ? 5.254 -5.316 -2.890 1.00 86.06 105 GLY A N 1
ATOM 833 C CA . GLY A 1 105 ? 5.541 -5.200 -4.319 1.00 86.06 105 GLY A CA 1
ATOM 834 C C . GLY A 1 105 ? 4.979 -6.368 -5.124 1.00 86.06 105 GLY A C 1
ATOM 835 O O . GLY A 1 105 ? 4.009 -7.007 -4.714 1.00 86.06 105 GLY A O 1
ATOM 836 N N . MET A 1 106 ? 5.530 -6.583 -6.316 1.00 83.69 106 MET A N 1
ATOM 837 C CA . MET A 1 106 ? 5.117 -7.671 -7.206 1.00 83.69 106 MET A CA 1
ATOM 838 C C . MET A 1 106 ? 5.896 -8.952 -6.897 1.00 83.69 106 MET A C 1
ATOM 840 O O . MET A 1 106 ? 7.039 -8.883 -6.458 1.00 83.69 106 MET A O 1
ATOM 844 N N . GLY A 1 107 ? 5.280 -10.112 -7.135 1.00 84.19 107 GLY A N 1
ATOM 845 C CA . GLY A 1 107 ? 5.942 -11.422 -7.063 1.00 84.19 107 GLY A CA 1
ATOM 846 C C . GLY A 1 107 ? 6.171 -11.987 -5.656 1.00 84.19 107 GLY A C 1
ATOM 847 O O . GLY A 1 107 ? 6.565 -13.140 -5.528 1.00 84.19 107 GLY A O 1
ATOM 848 N N . VAL A 1 108 ? 5.900 -11.221 -4.596 1.00 88.44 108 VAL A N 1
ATOM 849 C CA . VAL A 1 108 ? 6.040 -11.707 -3.217 1.00 88.44 108 VAL A CA 1
ATOM 850 C C . VAL A 1 108 ? 4.803 -12.510 -2.822 1.00 88.44 108 VAL A C 1
ATOM 852 O O . VAL A 1 108 ? 3.704 -11.956 -2.729 1.00 88.44 108 VAL A O 1
ATOM 855 N N . VAL A 1 109 ? 4.994 -13.806 -2.567 1.00 89.81 109 VAL A N 1
ATOM 856 C CA . VAL A 1 109 ? 3.935 -14.734 -2.148 1.00 89.81 109 VAL A CA 1
ATOM 857 C C . VAL A 1 109 ? 3.950 -14.948 -0.625 1.00 89.81 109 VAL A C 1
ATOM 859 O O . VAL A 1 109 ? 5.021 -14.907 -0.018 1.00 89.81 109 VAL A O 1
ATOM 862 N N . PRO A 1 110 ? 2.792 -15.196 0.019 1.00 87.25 110 PRO A N 1
ATOM 863 C CA . PRO A 1 110 ? 2.715 -15.359 1.476 1.00 87.25 110 PRO A CA 1
ATOM 864 C C . PRO A 1 110 ? 3.642 -16.440 2.040 1.00 87.25 110 PRO A C 1
ATOM 866 O O . PRO A 1 110 ? 4.286 -16.225 3.063 1.00 87.25 110 PRO A O 1
ATOM 869 N N . THR A 1 111 ? 3.767 -17.571 1.341 1.00 85.00 111 THR A N 1
ATOM 870 C CA . THR A 1 111 ? 4.583 -18.715 1.768 1.00 85.00 111 THR A CA 1
ATOM 871 C C . THR A 1 111 ? 6.043 -18.339 2.003 1.00 85.00 111 THR A C 1
ATOM 873 O O . THR A 1 111 ? 6.623 -18.700 3.024 1.00 85.00 111 THR A O 1
ATOM 876 N N . THR A 1 112 ? 6.628 -17.575 1.077 1.00 85.31 112 THR A N 1
ATOM 877 C CA . THR A 1 112 ? 8.029 -17.153 1.168 1.00 85.31 112 THR A CA 1
ATOM 878 C C . THR A 1 112 ? 8.193 -15.978 2.125 1.00 85.31 112 THR A C 1
ATOM 880 O O . THR A 1 112 ? 9.141 -15.956 2.905 1.00 85.31 112 THR A O 1
ATOM 883 N N . ALA A 1 113 ? 7.255 -15.027 2.119 1.00 85.88 113 ALA A N 1
ATOM 884 C CA . ALA A 1 113 ? 7.338 -13.824 2.943 1.00 85.88 113 ALA A CA 1
ATOM 885 C C . ALA A 1 113 ? 7.185 -14.097 4.443 1.00 85.88 113 ALA A C 1
ATOM 887 O O . ALA A 1 113 ? 7.885 -13.492 5.249 1.00 85.88 113 ALA A O 1
ATOM 888 N N . PHE A 1 114 ? 6.279 -15.002 4.818 1.00 87.81 114 PHE A N 1
ATOM 889 C CA . PHE A 1 114 ? 5.984 -15.319 6.218 1.00 87.81 114 PHE A CA 1
ATOM 890 C C . PHE A 1 114 ? 6.728 -16.555 6.720 1.00 87.81 114 PHE A C 1
ATOM 892 O O . PHE A 1 114 ? 6.439 -17.034 7.813 1.00 87.81 114 PHE A O 1
ATOM 899 N N . LYS A 1 115 ? 7.670 -17.080 5.920 1.00 81.44 115 LYS A N 1
ATOM 900 C CA . LYS A 1 115 ? 8.453 -18.285 6.233 1.00 81.44 115 LYS A CA 1
ATOM 901 C C . LYS A 1 115 ? 7.558 -19.469 6.636 1.00 81.44 115 LYS A C 1
ATOM 903 O O . LYS A 1 115 ? 7.902 -20.244 7.523 1.00 81.44 115 LYS A O 1
ATOM 908 N N . GLN A 1 116 ? 6.393 -19.591 5.995 1.00 69.56 116 GLN A N 1
ATOM 909 C CA . GLN A 1 116 ? 5.462 -20.684 6.255 1.00 69.56 116 GLN A CA 1
ATOM 910 C C . GLN A 1 116 ? 5.958 -21.936 5.535 1.00 69.56 116 GLN A C 1
ATOM 912 O O . GLN A 1 116 ? 5.994 -21.985 4.305 1.00 69.56 116 GLN A O 1
ATOM 917 N N . THR A 1 117 ? 6.320 -22.966 6.291 1.00 58.50 117 THR A N 1
ATOM 918 C CA . THR A 1 117 ? 6.616 -24.288 5.741 1.00 58.50 117 THR A CA 1
ATOM 919 C C . THR A 1 117 ? 5.306 -24.916 5.263 1.00 58.50 117 THR A C 1
ATOM 921 O O . THR A 1 117 ? 4.471 -25.307 6.075 1.00 58.50 117 THR A O 1
ATOM 924 N N . ILE A 1 118 ? 5.085 -25.004 3.947 1.00 56.38 118 ILE A N 1
ATOM 925 C CA . ILE A 1 118 ? 3.967 -25.797 3.418 1.00 56.38 118 ILE A CA 1
ATOM 926 C C . ILE A 1 118 ? 4.391 -27.261 3.454 1.00 56.38 118 ILE A C 1
ATOM 928 O O . ILE A 1 118 ? 5.051 -27.752 2.537 1.00 56.38 118 ILE A O 1
ATOM 932 N N . THR A 1 119 ? 3.977 -27.980 4.493 1.00 52.00 119 THR A N 1
ATOM 933 C CA . THR A 1 119 ? 3.843 -29.432 4.390 1.00 52.00 119 THR A CA 1
ATOM 934 C C . THR A 1 119 ? 2.727 -29.673 3.381 1.00 52.00 119 THR A C 1
ATOM 936 O O . THR A 1 119 ? 1.572 -29.342 3.647 1.00 52.00 119 THR A O 1
ATOM 939 N N . ARG A 1 120 ? 3.057 -30.168 2.182 1.00 52.25 120 ARG A N 1
ATOM 940 C CA . ARG A 1 120 ? 2.038 -30.593 1.216 1.00 52.25 120 ARG A CA 1
ATOM 941 C C . ARG A 1 120 ? 1.251 -31.739 1.853 1.00 52.25 120 ARG A C 1
ATOM 943 O O . ARG A 1 120 ? 1.681 -32.887 1.780 1.00 52.25 120 ARG A O 1
ATOM 950 N N . LEU A 1 121 ? 0.123 -31.429 2.486 1.00 50.94 121 LEU A N 1
ATOM 951 C CA . LEU A 1 121 ? -0.879 -32.424 2.836 1.00 50.94 121 LEU A CA 1
ATOM 952 C C . LEU A 1 121 ? -1.364 -33.016 1.513 1.00 50.94 121 LEU A C 1
ATOM 954 O O . LEU A 1 121 ? -2.057 -32.355 0.739 1.00 50.94 121 LEU A O 1
ATOM 958 N N . ARG A 1 122 ? -0.933 -34.244 1.210 1.00 45.78 122 ARG A N 1
ATOM 959 C CA . ARG A 1 122 ? -1.668 -35.074 0.261 1.00 45.78 122 ARG A CA 1
ATOM 960 C C . ARG A 1 122 ? -3.029 -35.292 0.908 1.00 45.78 122 ARG A C 1
ATOM 962 O O . ARG A 1 122 ? -3.100 -35.885 1.977 1.00 45.78 122 ARG A O 1
ATOM 969 N N . VAL A 1 123 ? -4.070 -34.723 0.313 1.00 39.59 123 VAL A N 1
ATOM 970 C CA . VAL A 1 123 ? -5.446 -34.926 0.760 1.00 39.59 123 VAL A CA 1
ATOM 971 C C . VAL A 1 123 ? -5.797 -36.382 0.461 1.00 39.59 123 VAL A C 1
ATOM 973 O O . VAL A 1 123 ? -6.127 -36.724 -0.669 1.00 39.59 123 VAL A O 1
ATOM 976 N N . SER A 1 124 ? -5.647 -37.246 1.460 1.00 42.81 124 SER A N 1
ATOM 977 C CA . SER A 1 124 ? -6.545 -38.381 1.650 1.00 42.81 124 SER A CA 1
ATOM 978 C C . SER A 1 124 ? -7.606 -37.919 2.638 1.00 42.81 124 SER A C 1
ATOM 980 O O . SER A 1 124 ? -7.298 -37.509 3.754 1.00 42.81 124 SER A O 1
ATOM 982 N N . GLU A 1 125 ? -8.830 -37.905 2.141 1.00 42.97 125 GLU A N 1
ATOM 983 C CA . GLU A 1 125 ? -10.073 -37.570 2.814 1.00 42.97 125 GLU A CA 1
ATOM 984 C C . GLU A 1 125 ? -10.223 -38.369 4.118 1.00 42.97 125 GLU A C 1
ATOM 986 O O . GLU A 1 125 ? -10.252 -39.596 4.096 1.00 42.97 125 GLU A O 1
ATOM 991 N N . ALA A 1 126 ? -10.272 -37.668 5.250 1.00 37.72 126 ALA A N 1
ATOM 992 C CA . ALA A 1 126 ? -10.927 -38.102 6.480 1.00 37.72 126 ALA A CA 1
ATOM 993 C C . ALA A 1 126 ? -11.060 -36.884 7.402 1.00 37.72 126 ALA A C 1
ATOM 995 O O . ALA A 1 126 ? -10.087 -36.189 7.697 1.00 37.72 126 ALA A O 1
ATOM 996 N N . GLU A 1 127 ? -12.296 -36.610 7.796 1.00 37.69 127 GLU A N 1
ATOM 997 C CA . GLU A 1 127 ? -12.701 -35.546 8.706 1.00 37.69 127 GLU A CA 1
ATOM 998 C C . GLU A 1 127 ? -12.020 -35.675 10.075 1.00 37.69 127 GLU A C 1
ATOM 1000 O O . GLU A 1 127 ? -11.829 -36.788 10.564 1.00 37.69 127 GLU A O 1
ATOM 1005 N N . SER A 1 128 ? -11.706 -34.541 10.712 1.00 37.62 128 SER A N 1
ATOM 1006 C CA . SER A 1 128 ? -11.975 -34.259 12.136 1.00 37.62 128 SER A CA 1
ATOM 1007 C C . SER A 1 128 ? -11.368 -32.916 12.549 1.00 37.62 128 SER A C 1
ATOM 1009 O O . SER A 1 128 ? -10.237 -32.573 12.203 1.00 37.62 128 SER A O 1
ATOM 1011 N N . GLU A 1 129 ? -12.152 -32.155 13.303 1.00 40.03 129 GLU A N 1
ATOM 1012 C CA . GLU A 1 129 ? -11.807 -30.873 13.902 1.00 40.03 129 GLU A CA 1
ATOM 1013 C C . GLU A 1 129 ? -10.722 -30.988 14.986 1.00 40.03 129 GLU A C 1
ATOM 1015 O O . GLU A 1 129 ? -10.678 -31.939 15.763 1.00 40.03 129 GLU A O 1
ATOM 1020 N N . SER A 1 130 ? -9.902 -29.939 15.086 1.00 36.94 130 SER A N 1
ATOM 1021 C CA . SER A 1 130 ? -9.512 -29.228 16.317 1.00 36.94 130 SER A CA 1
ATOM 1022 C C . SER A 1 130 ? -8.050 -28.774 16.300 1.00 36.94 130 SER A C 1
ATOM 1024 O O . SER A 1 130 ? -7.144 -29.423 15.781 1.00 36.94 130 SER A O 1
ATOM 1026 N N . SER A 1 131 ? -7.863 -27.576 16.850 1.00 47.03 131 SER A N 1
ATOM 1027 C CA . SER A 1 131 ? -6.600 -26.909 17.142 1.00 47.03 131 SER A CA 1
ATOM 1028 C C . SER A 1 131 ? -5.520 -27.844 17.678 1.00 47.03 131 SER A C 1
ATOM 1030 O O . SER A 1 131 ? -5.765 -28.551 18.649 1.00 47.03 131 SER A O 1
ATOM 1032 N N . SER A 1 132 ? -4.289 -27.706 17.179 1.00 35.16 132 SER A N 1
ATOM 1033 C CA . SER A 1 132 ? -3.102 -27.484 18.021 1.00 35.16 132 SER A CA 1
ATOM 1034 C C . SER A 1 132 ? -1.837 -27.319 17.183 1.00 35.16 132 SER A C 1
ATOM 1036 O O . SER A 1 132 ? -1.559 -28.070 16.251 1.00 35.16 132 SER A O 1
ATOM 1038 N N . SER A 1 133 ? -1.065 -26.299 17.545 1.00 47.78 133 SER A N 1
ATOM 1039 C CA . SER A 1 133 ? 0.309 -26.052 17.122 1.00 47.78 133 SER A CA 1
ATOM 1040 C C . SER A 1 133 ? 1.160 -27.318 17.216 1.00 47.78 133 SER A C 1
ATOM 1042 O O . SER A 1 133 ? 1.382 -27.804 18.317 1.00 47.78 133 SER A O 1
ATOM 1044 N N . ASN A 1 134 ? 1.711 -27.801 16.101 1.00 34.72 134 ASN A N 1
ATOM 1045 C CA . ASN A 1 134 ? 2.708 -28.871 16.129 1.00 34.72 134 ASN A CA 1
ATOM 1046 C C . ASN A 1 134 ? 4.022 -28.406 15.491 1.00 34.72 134 ASN A C 1
ATOM 1048 O O . ASN A 1 134 ? 4.197 -28.394 14.273 1.00 34.72 134 ASN A O 1
ATOM 1052 N N . SER A 1 135 ? 4.949 -28.013 16.367 1.00 42.44 135 SER A N 1
ATOM 1053 C CA . SER A 1 135 ? 6.381 -27.881 16.103 1.00 42.44 135 SER A CA 1
ATOM 1054 C C . SER A 1 135 ? 6.990 -29.259 15.856 1.00 42.44 135 SER A C 1
ATOM 1056 O O . SER A 1 135 ? 7.025 -30.063 16.782 1.00 42.44 135 SER A O 1
ATOM 1058 N N . ILE A 1 136 ? 7.558 -29.517 14.674 1.00 38.69 136 ILE A N 1
ATOM 1059 C CA . ILE A 1 136 ? 8.515 -30.621 14.491 1.00 38.69 136 ILE A CA 1
ATOM 1060 C C . ILE A 1 136 ? 9.719 -30.119 13.686 1.00 38.69 136 ILE A C 1
ATOM 1062 O O . ILE A 1 136 ? 9.614 -29.746 12.519 1.00 38.69 136 ILE A O 1
ATOM 1066 N N . ARG A 1 137 ? 10.873 -30.091 14.363 1.00 42.09 137 ARG A N 1
ATOM 1067 C CA . ARG A 1 137 ? 12.205 -29.828 13.806 1.00 42.09 137 ARG A CA 1
ATOM 1068 C C . ARG A 1 137 ? 12.643 -30.999 12.924 1.00 42.09 137 ARG A C 1
ATOM 1070 O O . ARG A 1 137 ? 12.453 -32.151 13.307 1.00 42.09 137 ARG A O 1
ATOM 1077 N N . ARG A 1 138 ? 13.368 -30.716 11.839 1.00 33.47 138 ARG A N 1
ATOM 1078 C CA . ARG A 1 138 ? 14.373 -31.656 11.329 1.00 33.47 138 ARG A CA 1
ATOM 1079 C C . ARG A 1 138 ? 15.593 -30.906 10.808 1.00 33.47 138 ARG A C 1
ATOM 1081 O O . ARG A 1 138 ? 15.547 -30.277 9.757 1.00 33.47 138 ARG A O 1
ATOM 1088 N N . SER A 1 139 ? 16.645 -30.951 11.617 1.00 38.41 139 SER A N 1
ATOM 1089 C CA . SER A 1 139 ? 18.022 -30.622 11.266 1.00 38.41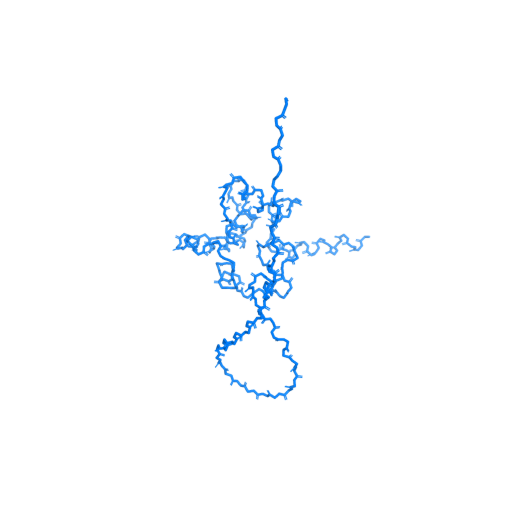 139 SER A CA 1
ATOM 1090 C C . SER A 1 139 ? 18.481 -31.501 10.103 1.00 38.41 139 SER A C 1
ATOM 1092 O O . SER A 1 139 ? 18.158 -32.689 10.080 1.00 38.41 139 SER A O 1
ATOM 1094 N N . LEU A 1 140 ? 19.243 -30.931 9.173 1.00 37.00 140 LEU A N 1
ATOM 1095 C CA . LEU A 1 140 ? 20.117 -31.679 8.276 1.00 37.00 140 LEU A CA 1
ATOM 1096 C C . LEU A 1 140 ? 21.467 -30.972 8.280 1.00 37.00 140 LEU A C 1
ATOM 1098 O O . LEU A 1 140 ? 21.593 -29.829 7.841 1.00 37.00 140 LEU A O 1
ATOM 1102 N N . ASP A 1 141 ? 22.419 -31.675 8.877 1.00 32.78 141 ASP A N 1
ATOM 1103 C CA . ASP A 1 141 ? 23.828 -31.351 8.956 1.00 32.78 141 ASP A CA 1
ATOM 1104 C C . ASP A 1 141 ? 24.421 -31.209 7.551 1.00 32.78 141 ASP A C 1
ATOM 1106 O O . ASP A 1 141 ? 24.291 -32.098 6.709 1.00 32.78 141 ASP A O 1
ATOM 1110 N N . ILE A 1 142 ? 25.108 -30.094 7.309 1.00 38.91 142 ILE A N 1
ATOM 1111 C CA . ILE A 1 142 ? 26.149 -30.020 6.285 1.00 38.91 142 ILE A CA 1
ATOM 1112 C C . ILE A 1 142 ? 27.456 -30.012 7.070 1.00 38.91 142 ILE A C 1
ATOM 1114 O O . ILE A 1 142 ? 27.911 -28.974 7.548 1.00 38.91 142 ILE A O 1
ATOM 1118 N N . SER A 1 143 ? 28.001 -31.204 7.291 1.00 35.88 143 SER A N 1
ATOM 1119 C CA . SER A 1 143 ? 29.318 -31.385 7.887 1.00 35.88 143 SER A CA 1
ATOM 1120 C C . SER A 1 143 ? 30.389 -30.902 6.911 1.00 35.88 143 SER A C 1
ATOM 1122 O O . SER A 1 143 ? 30.481 -31.376 5.781 1.00 35.88 143 SER A O 1
ATOM 1124 N N . ASN A 1 144 ? 31.188 -29.950 7.387 1.00 33.25 144 ASN A N 1
ATOM 1125 C CA . ASN A 1 144 ? 32.483 -29.548 6.850 1.00 33.25 144 ASN A CA 1
ATOM 1126 C C . ASN A 1 144 ? 33.395 -30.752 6.566 1.00 33.25 144 ASN A C 1
ATOM 1128 O O . ASN A 1 144 ? 33.509 -31.648 7.400 1.00 33.25 144 ASN A O 1
ATOM 1132 N N . THR A 1 145 ? 34.187 -30.659 5.499 1.00 34.41 145 THR A N 1
ATOM 1133 C CA . THR A 1 145 ? 35.542 -31.225 5.476 1.00 34.41 145 THR A CA 1
ATOM 1134 C C . THR A 1 145 ? 36.526 -30.096 5.182 1.00 34.41 145 THR A C 1
ATOM 1136 O O . THR A 1 145 ? 36.565 -29.568 4.071 1.00 34.41 145 THR A O 1
ATOM 1139 N N . HIS A 1 146 ? 37.261 -29.698 6.222 1.00 40.00 146 HIS A N 1
ATOM 1140 C CA . HIS A 1 146 ? 38.496 -28.917 6.155 1.00 40.00 146 HIS A CA 1
ATOM 1141 C C . HIS A 1 146 ? 39.667 -29.832 5.776 1.00 40.00 146 HIS A C 1
ATOM 1143 O O . HIS A 1 146 ? 39.637 -31.003 6.138 1.00 40.00 146 HIS A O 1
ATOM 1149 N N . ASP A 1 147 ? 40.669 -29.273 5.091 1.00 35.31 147 ASP A N 1
ATOM 1150 C CA . ASP A 1 147 ? 42.121 -29.386 5.366 1.00 35.31 147 ASP A CA 1
ATOM 1151 C C . ASP A 1 147 ? 42.899 -28.880 4.135 1.00 35.31 147 ASP A C 1
ATOM 1153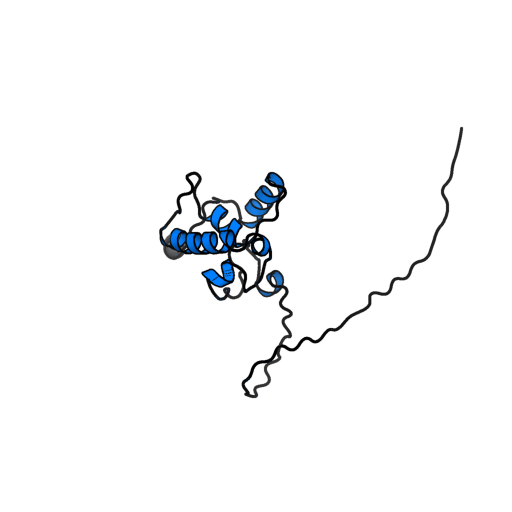 O O . ASP A 1 147 ? 42.469 -29.097 3.009 1.00 35.31 147 ASP A O 1
ATOM 1157 N N . ALA A 1 148 ? 44.064 -28.236 4.181 1.00 35.69 148 ALA A N 1
ATOM 1158 C CA . ALA A 1 148 ? 44.786 -27.422 5.153 1.00 35.69 148 ALA A CA 1
ATOM 1159 C C . ALA A 1 148 ? 45.975 -26.803 4.368 1.00 35.69 148 ALA A C 1
ATOM 1161 O O . ALA A 1 148 ? 46.601 -27.484 3.567 1.00 35.69 148 ALA A O 1
ATOM 1162 N N . ASN A 1 149 ? 46.267 -25.521 4.610 1.00 34.78 149 ASN A N 1
ATOM 1163 C CA . ASN A 1 149 ? 47.604 -24.921 4.752 1.00 34.78 149 ASN A CA 1
ATOM 1164 C C . ASN A 1 149 ? 48.751 -25.244 3.747 1.00 34.78 149 ASN A C 1
ATOM 1166 O O . ASN A 1 149 ? 49.308 -26.337 3.795 1.00 34.78 149 ASN A O 1
ATOM 1170 N N . HIS A 1 150 ? 49.255 -24.234 3.009 1.00 37.97 150 HIS A N 1
ATOM 1171 C CA . HIS A 1 150 ? 50.711 -24.007 2.856 1.00 37.97 150 HIS A CA 1
ATOM 1172 C C . HIS A 1 150 ? 51.094 -22.605 2.320 1.00 37.97 150 HIS A C 1
ATOM 1174 O O . HIS A 1 150 ? 50.710 -22.216 1.222 1.00 37.97 150 HIS A O 1
ATOM 1180 N N . GLN A 1 151 ? 51.900 -21.919 3.140 1.00 36.78 151 GLN A N 1
ATOM 1181 C CA . GLN A 1 151 ? 53.046 -21.036 2.864 1.00 36.78 151 GLN A CA 1
ATOM 1182 C C . GLN A 1 151 ? 52.979 -19.839 1.885 1.00 36.78 151 GLN A C 1
ATOM 1184 O O . GLN A 1 151 ? 52.889 -19.975 0.669 1.00 36.78 151 GLN A O 1
ATOM 1189 N N . SER A 1 152 ? 53.235 -18.655 2.454 1.00 41.88 152 SER A N 1
ATOM 1190 C CA . SER A 1 152 ? 53.774 -17.450 1.804 1.00 41.88 152 SER A CA 1
ATOM 1191 C C . SER A 1 152 ? 55.149 -17.684 1.156 1.00 41.88 152 SER A C 1
ATOM 1193 O O . SER A 1 152 ? 55.911 -18.516 1.652 1.00 41.88 152 SER A O 1
ATOM 1195 N N . PRO A 1 153 ? 55.560 -16.818 0.211 1.00 47.06 153 PRO A N 1
ATOM 1196 C CA . PRO A 1 153 ? 56.965 -16.450 0.101 1.00 47.06 153 PRO A CA 1
ATOM 1197 C C . PRO A 1 153 ? 57.179 -14.932 0.215 1.00 47.06 153 PRO A C 1
ATOM 1199 O O . PRO A 1 153 ? 56.590 -14.125 -0.502 1.00 47.06 153 PRO A O 1
ATOM 1202 N N . SER A 1 154 ? 58.070 -14.578 1.136 1.00 40.47 154 SER A N 1
ATOM 1203 C CA . SER A 1 154 ? 58.964 -13.422 1.069 1.00 40.47 154 SER A CA 1
ATOM 1204 C C . SER A 1 154 ? 59.828 -13.484 -0.192 1.00 40.47 154 SER A C 1
ATOM 1206 O O . SER A 1 154 ? 60.258 -14.578 -0.542 1.00 40.47 154 SER A O 1
ATOM 1208 N N . ASN A 1 155 ? 60.158 -12.340 -0.791 1.00 46.16 155 ASN A N 1
ATOM 1209 C CA . ASN A 1 155 ? 61.431 -12.138 -1.489 1.00 46.16 155 ASN A CA 1
ATOM 1210 C C . ASN A 1 155 ? 61.786 -10.645 -1.458 1.00 46.16 155 ASN A C 1
ATOM 1212 O O . ASN A 1 155 ? 61.100 -9.828 -2.070 1.00 46.16 155 ASN A O 1
ATOM 1216 N N . ASP A 1 156 ? 62.854 -10.336 -0.724 1.00 35.41 156 ASP A N 1
ATOM 1217 C CA . ASP A 1 156 ? 63.696 -9.159 -0.919 1.00 35.41 156 ASP A CA 1
ATOM 1218 C C . ASP A 1 156 ? 64.479 -9.311 -2.231 1.00 35.41 156 ASP A C 1
ATOM 1220 O O . ASP A 1 156 ? 65.014 -10.386 -2.516 1.00 35.41 156 ASP A O 1
ATOM 1224 N N . THR A 1 157 ? 64.592 -8.228 -2.996 1.00 47.97 157 THR A N 1
ATOM 1225 C CA . THR A 1 157 ? 65.839 -7.732 -3.610 1.00 47.97 157 THR A CA 1
ATOM 1226 C C . THR A 1 157 ? 65.652 -6.248 -3.898 1.00 47.97 157 THR A C 1
ATOM 1228 O O . THR A 1 157 ? 64.582 -5.895 -4.445 1.00 47.97 157 THR A O 1
#

Sequence (157 aa):
MDLCKKNQQIRNKQVFSHTCGAKSLTRRRHEIIIETSKTIGRGQMWNVAHKKKDESYVNEKAKEMGEKIDSYLNQNLKASSEISSNDIVGKVFGKENLGRVRAMGMGVVPTTAFKQTITRLRVSEAESESSSSNSIRRSLDISNTHDANHQSPSNDT

Foldseek 3Di:
DPVVVVVVVVVVPPPQQWPPPPDWLQRVQVVCCVVPVDAAAQLNLLQNTQADPVSDGPDDVSVVLNVQSVVLCVVCVPQGRQFACPGSNCVSVPGDDAQDDHSNTPRDGRCVRHVPDDPPPPDPDDDDDDDDDDDDDDDDDPDDDDDDDDDDDDDDD

Radius of gyration: 23.59 Å; chains: 1; bounding box: 79×56×49 Å

InterPro domains:
  IPR004252 Probable transposase, Ptta/En/Spm, plant [PF03004] (3-108)